Protein AF-A0A8B3TJK9-F1 (afdb_monomer_lite)

InterPro domains:
  IPR001387 Cro/C1-type, helix-turn-helix domain [PS50943] (2-26)

Sequence (69 aa):
MNGLSVPSPDKISTLSNLLNVSTDWLRYGIDENDRMANLSELDDIFISMFLNLTNEQKKIIVDVMRNFK

Radius of gyration: 18.08 Å; chains: 1; bounding box: 25×31×49 Å

pLDDT: mean 83.0, std 12.92, range [43.31, 96.69]

Organism: Avibacterium paragallinarum (NCBI:txid728)

Foldseek 3Di:
DPPPDDDDPVVLVVVCVVVVADSCCVRPVDHPVNVVVPDDPVNVVVCVVLVPDDPVVNVVVVVVVVVVD

Secondary structure (DSSP, 8-state):
-----PPPHHHHHHHHHHHT--HHHHHH---HHHHHHT--HHHHHHHHHHHTS-HHHHHHHHHHHHHT-

Structure (mmCIF, N/CA/C/O backbone):
data_AF-A0A8B3TJK9-F1
#
_entry.id   AF-A0A8B3TJK9-F1
#
loop_
_atom_site.group_PDB
_atom_site.id
_atom_site.type_symbol
_atom_site.label_atom_id
_atom_site.label_alt_id
_atom_site.label_comp_id
_atom_site.label_asym_id
_atom_site.label_entity_id
_atom_site.label_seq_id
_atom_site.pdbx_PDB_ins_code
_atom_site.Cartn_x
_atom_site.Cartn_y
_atom_site.Cartn_z
_atom_site.occupancy
_atom_site.B_iso_or_equiv
_atom_site.auth_seq_id
_atom_site.auth_comp_id
_atom_site.auth_asym_id
_atom_site.auth_atom_id
_atom_site.pdbx_PDB_model_num
ATOM 1 N N . MET A 1 1 ? 10.869 0.572 -34.056 1.00 43.31 1 MET A N 1
ATOM 2 C CA . MET A 1 1 ? 9.826 -0.350 -33.552 1.00 43.31 1 MET A CA 1
ATOM 3 C C . MET A 1 1 ? 8.992 0.430 -32.555 1.00 43.31 1 MET A C 1
ATOM 5 O O . MET A 1 1 ? 9.549 0.932 -31.593 1.00 43.31 1 MET A O 1
ATOM 9 N N . ASN A 1 2 ? 7.707 0.632 -32.841 1.00 52.09 2 ASN A N 1
ATOM 10 C CA . ASN A 1 2 ? 6.998 1.844 -32.409 1.00 52.09 2 ASN 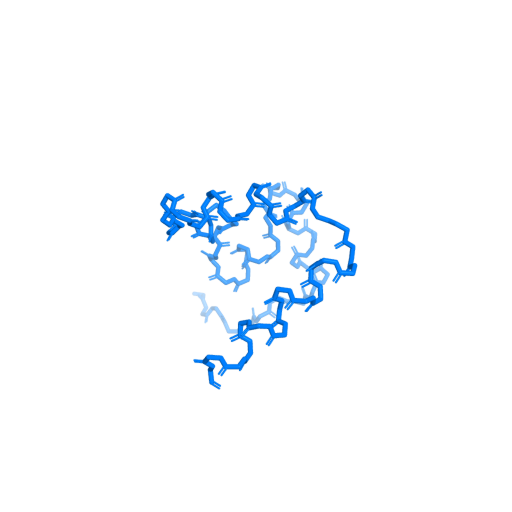A CA 1
ATOM 11 C C . ASN A 1 2 ? 6.176 1.707 -31.115 1.00 52.09 2 ASN A C 1
ATOM 13 O O . ASN A 1 2 ? 5.281 2.509 -30.918 1.00 52.09 2 ASN A O 1
ATOM 17 N N . GLY A 1 3 ? 6.416 0.714 -30.248 1.00 60.53 3 GLY A N 1
ATOM 18 C CA . GLY A 1 3 ? 5.743 0.643 -28.933 1.00 60.53 3 GLY A CA 1
ATOM 19 C C . GLY A 1 3 ? 4.201 0.651 -28.962 1.00 60.53 3 GLY A C 1
ATOM 20 O O . GLY A 1 3 ? 3.573 0.902 -27.943 1.00 60.53 3 GLY A O 1
ATOM 21 N N . LEU A 1 4 ? 3.580 0.386 -30.119 1.00 66.19 4 LEU A N 1
ATOM 22 C CA . LEU A 1 4 ? 2.147 0.609 -30.366 1.00 66.19 4 LEU A CA 1
ATOM 23 C C . LEU A 1 4 ? 1.235 -0.469 -29.756 1.00 66.19 4 LEU A C 1
ATOM 25 O O . LEU A 1 4 ? 0.016 -0.348 -29.832 1.00 66.19 4 LEU A O 1
ATOM 29 N N . SER A 1 5 ? 1.792 -1.530 -29.170 1.00 74.50 5 SER A N 1
ATOM 30 C CA . SER A 1 5 ? 1.020 -2.642 -28.614 1.00 74.50 5 SER A CA 1
ATOM 31 C C . SER A 1 5 ? 1.302 -2.801 -27.126 1.00 74.50 5 SER A C 1
ATOM 33 O O . SER A 1 5 ? 2.374 -3.274 -26.746 1.00 74.50 5 SER A O 1
ATOM 35 N N . VAL A 1 6 ? 0.318 -2.458 -26.294 1.00 73.50 6 VAL A N 1
ATOM 36 C CA . VAL A 1 6 ? 0.321 -2.825 -24.873 1.00 73.50 6 VAL A CA 1
ATOM 37 C C . VAL A 1 6 ? 0.213 -4.354 -24.784 1.00 73.50 6 VAL A C 1
ATOM 39 O O . VAL A 1 6 ? -0.738 -4.918 -25.335 1.00 73.50 6 VAL A O 1
ATOM 42 N N . PRO A 1 7 ? 1.171 -5.055 -24.149 1.00 81.19 7 PRO A N 1
ATOM 43 C CA . PRO A 1 7 ? 1.100 -6.504 -24.005 1.00 81.19 7 PRO A CA 1
ATOM 44 C C . PRO A 1 7 ? -0.153 -6.926 -23.225 1.00 81.19 7 PRO A C 1
ATOM 46 O O . PRO A 1 7 ? -0.584 -6.234 -22.301 1.00 81.19 7 PRO A O 1
ATOM 49 N N . SER A 1 8 ? -0.736 -8.074 -23.581 1.00 86.88 8 SER A N 1
ATOM 50 C 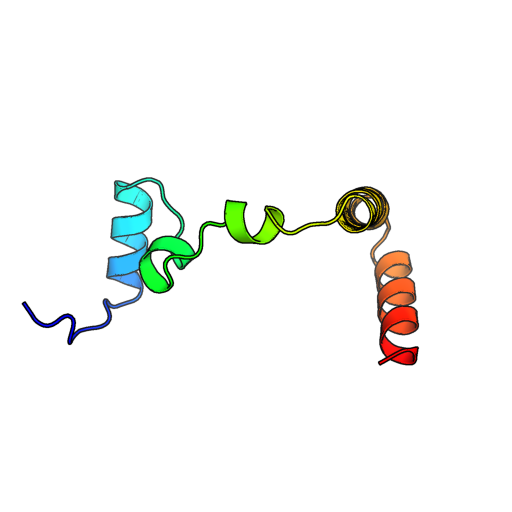CA . SER A 1 8 ? -1.840 -8.650 -22.808 1.00 86.88 8 SER A CA 1
ATOM 51 C C . SER A 1 8 ? -1.375 -9.033 -21.393 1.00 86.88 8 SER A C 1
ATOM 53 O O . SER A 1 8 ? -0.188 -9.319 -21.207 1.00 86.88 8 SER A O 1
ATOM 55 N N . PRO A 1 9 ? -2.283 -9.089 -20.399 1.00 86.44 9 PRO A N 1
ATOM 56 C CA . PRO A 1 9 ? -1.931 -9.425 -19.016 1.00 86.44 9 PRO A CA 1
ATOM 57 C C . PRO A 1 9 ? -1.108 -10.714 -18.883 1.00 86.44 9 PRO A C 1
ATOM 59 O O . PRO A 1 9 ? -0.095 -10.723 -18.189 1.00 86.44 9 PRO A O 1
ATOM 62 N N . ASP A 1 10 ? -1.460 -11.759 -19.636 1.00 89.25 10 ASP A N 1
ATOM 63 C CA . ASP A 1 10 ? -0.751 -13.048 -19.620 1.00 89.25 10 ASP A CA 1
ATOM 64 C C . ASP A 1 10 ? 0.708 -12.925 -20.078 1.00 89.25 10 ASP A C 1
ATOM 66 O O . ASP A 1 10 ? 1.608 -13.566 -19.530 1.00 89.25 10 ASP A O 1
ATOM 70 N N . LYS A 1 11 ? 0.967 -12.054 -21.063 1.00 90.06 11 LYS A N 1
ATOM 71 C CA . LYS A 1 11 ? 2.323 -11.784 -21.551 1.00 90.06 11 LYS A CA 1
ATOM 72 C C . LYS A 1 11 ? 3.133 -11.027 -20.505 1.00 90.06 11 LYS A C 1
ATOM 74 O O . LYS A 1 11 ? 4.289 -11.374 -20.290 1.00 90.06 11 LYS A O 1
ATOM 79 N N . ILE A 1 12 ? 2.528 -10.042 -19.834 1.00 90.06 12 ILE A N 1
ATOM 80 C CA . ILE A 1 12 ? 3.179 -9.293 -18.745 1.00 90.06 12 ILE A CA 1
ATOM 81 C C . ILE A 1 12 ? 3.513 -10.230 -17.579 1.00 90.06 12 ILE A C 1
ATOM 83 O O . ILE A 1 12 ? 4.632 -10.199 -17.080 1.00 90.06 12 ILE A O 1
ATOM 87 N N . SER A 1 13 ? 2.583 -11.104 -17.184 1.00 89.44 13 SER A N 1
ATOM 88 C CA . SER A 1 13 ? 2.795 -12.074 -16.103 1.00 89.44 13 SER A CA 1
ATOM 89 C C . SER A 1 13 ? 3.908 -13.073 -16.428 1.00 89.44 13 SER A C 1
ATOM 91 O O . SER A 1 13 ? 4.797 -13.301 -15.610 1.00 89.44 13 SER A O 1
ATOM 93 N N . THR A 1 14 ? 3.918 -13.612 -17.650 1.00 91.88 14 THR A N 1
ATOM 94 C CA . THR A 1 14 ? 4.983 -14.521 -18.099 1.00 91.88 14 THR A CA 1
ATOM 95 C C . THR A 1 14 ? 6.353 -13.844 -18.033 1.00 91.88 14 THR A C 1
ATOM 97 O O . THR A 1 14 ? 7.319 -14.436 -17.555 1.00 91.88 14 THR A O 1
ATOM 100 N N . LEU A 1 15 ? 6.437 -12.589 -18.481 1.00 91.12 15 LEU A N 1
ATOM 101 C CA . LEU A 1 15 ? 7.686 -11.833 -18.490 1.00 91.12 15 LEU A CA 1
ATOM 102 C C . LEU A 1 15 ? 8.142 -11.445 -17.076 1.00 91.12 15 LEU A C 1
ATOM 104 O O . LEU A 1 15 ? 9.333 -11.498 -16.789 1.00 91.12 15 LEU A O 1
ATOM 108 N N . SER A 1 16 ? 7.197 -11.109 -16.196 1.00 91.38 16 SER A N 1
ATOM 109 C CA . SER A 1 16 ? 7.440 -10.816 -14.779 1.00 91.38 16 SER A CA 1
ATOM 110 C C . SER A 1 16 ? 8.110 -11.998 -14.082 1.00 91.38 16 SER A C 1
ATOM 112 O O . SER A 1 16 ? 9.153 -11.825 -13.455 1.00 91.38 16 SER A O 1
ATOM 114 N N . ASN A 1 17 ? 7.590 -13.210 -14.293 1.00 91.12 17 ASN A N 1
ATOM 115 C CA . ASN A 1 17 ? 8.182 -14.429 -13.745 1.00 91.12 17 ASN A CA 1
ATOM 116 C C . ASN A 1 17 ? 9.567 -14.727 -14.339 1.00 91.12 17 ASN A C 1
ATOM 118 O O . ASN A 1 17 ? 10.470 -15.135 -13.617 1.00 91.12 17 ASN A O 1
ATOM 122 N N . LEU A 1 18 ? 9.744 -14.525 -15.650 1.00 93.75 18 LEU A N 1
ATOM 123 C CA . LEU A 1 18 ? 11.007 -14.811 -16.337 1.00 93.75 18 LEU A CA 1
ATOM 124 C C . LEU A 1 18 ? 12.143 -13.878 -15.894 1.00 93.75 18 LEU A C 1
ATOM 126 O O . LEU A 1 18 ? 13.282 -14.314 -15.757 1.00 93.75 18 LEU A O 1
ATOM 130 N N . LEU A 1 19 ? 11.831 -12.594 -15.712 1.00 90.06 19 LEU A N 1
ATOM 131 C CA . LEU A 1 19 ? 12.799 -11.548 -15.378 1.00 90.06 19 LEU A CA 1
ATOM 132 C C . LEU A 1 19 ? 12.908 -11.290 -13.868 1.00 90.06 19 LEU A C 1
ATOM 134 O O . LEU A 1 19 ? 13.764 -10.514 -13.456 1.00 90.06 19 LEU A O 1
ATOM 138 N N . ASN A 1 20 ? 12.061 -11.934 -13.059 1.00 88.19 20 ASN A N 1
ATOM 139 C CA . ASN A 1 20 ? 11.959 -11.737 -11.613 1.00 88.19 20 ASN A CA 1
ATOM 140 C C . ASN A 1 20 ? 11.772 -10.257 -11.215 1.00 88.19 20 ASN A C 1
ATOM 142 O O . ASN A 1 20 ? 12.437 -9.746 -10.317 1.00 88.19 20 ASN A O 1
ATOM 146 N N . VAL A 1 21 ? 10.868 -9.567 -11.912 1.00 86.81 21 VAL A N 1
ATOM 147 C CA . VAL A 1 21 ? 10.483 -8.165 -11.660 1.00 86.81 21 VAL A CA 1
ATOM 148 C C . VAL A 1 21 ? 8.967 -8.057 -11.532 1.00 86.81 21 VAL A C 1
ATOM 150 O O . VAL A 1 21 ? 8.244 -8.914 -12.047 1.00 86.81 21 VAL A O 1
ATOM 153 N N . SER A 1 22 ? 8.454 -7.008 -10.885 1.00 87.31 22 SER A N 1
ATOM 154 C CA . SER A 1 22 ? 7.007 -6.842 -10.717 1.00 87.31 22 SER A CA 1
ATOM 155 C C . SER A 1 22 ? 6.302 -6.544 -12.048 1.00 87.31 22 SER A C 1
ATOM 157 O O . SER A 1 22 ? 6.848 -5.933 -12.974 1.00 87.31 22 SER A O 1
ATOM 159 N N . THR A 1 23 ? 5.045 -6.977 -12.152 1.00 88.12 23 THR A N 1
ATOM 160 C CA . THR A 1 23 ? 4.193 -6.650 -13.309 1.00 88.12 23 THR A CA 1
ATOM 161 C C . THR A 1 23 ? 3.954 -5.141 -13.435 1.00 88.12 23 THR A C 1
ATOM 163 O O . THR A 1 23 ? 3.872 -4.629 -14.552 1.00 88.12 23 THR A O 1
ATOM 166 N N . ASP A 1 24 ? 3.916 -4.427 -12.305 1.00 83.50 24 ASP A N 1
ATOM 167 C CA . ASP A 1 24 ? 3.813 -2.967 -12.235 1.00 83.50 24 ASP A CA 1
ATOM 168 C C . ASP A 1 24 ? 5.054 -2.282 -12.824 1.00 83.50 24 ASP A C 1
ATOM 170 O O . ASP A 1 24 ? 4.911 -1.337 -13.603 1.00 83.50 24 ASP A O 1
ATOM 174 N N . TRP A 1 25 ? 6.257 -2.793 -12.544 1.00 86.19 25 TRP A N 1
ATOM 175 C CA . TRP A 1 25 ? 7.495 -2.282 -13.135 1.00 86.19 25 TRP A CA 1
ATOM 176 C C . TRP A 1 25 ? 7.504 -2.459 -14.654 1.00 86.19 25 TRP A C 1
ATOM 178 O O . TRP A 1 25 ? 7.780 -1.521 -15.396 1.00 86.19 25 TRP A O 1
ATOM 188 N N . LEU A 1 26 ? 7.097 -3.632 -15.147 1.00 85.31 26 LEU A N 1
ATOM 189 C CA . LEU A 1 26 ? 7.020 -3.891 -16.590 1.00 85.31 26 LEU A CA 1
ATOM 190 C C . LEU A 1 26 ? 6.001 -3.011 -17.314 1.00 85.31 26 LEU A C 1
ATOM 192 O O . LEU A 1 26 ? 6.160 -2.728 -18.502 1.00 85.31 26 LEU A O 1
ATOM 196 N N . ARG A 1 27 ? 4.927 -2.618 -16.625 1.00 82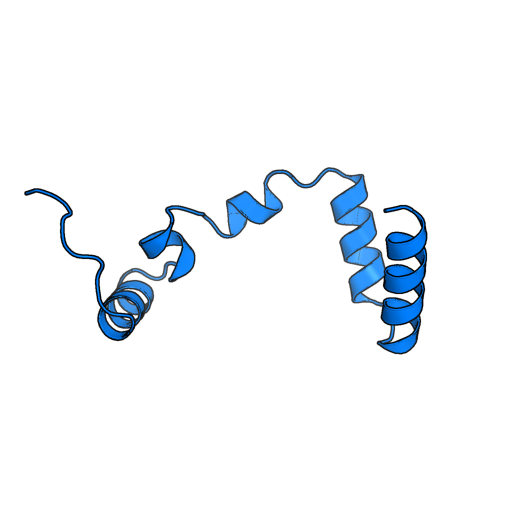.88 27 ARG A N 1
ATOM 197 C CA . ARG A 1 27 ? 3.815 -1.885 -17.232 1.00 82.88 27 ARG A CA 1
ATOM 198 C C . ARG A 1 27 ? 3.961 -0.374 -17.118 1.00 82.88 27 ARG A C 1
ATOM 200 O O . ARG A 1 27 ? 3.535 0.339 -18.024 1.00 82.88 27 ARG A O 1
ATOM 207 N N . TYR A 1 28 ? 4.534 0.097 -16.018 1.00 82.00 28 TYR A N 1
ATOM 208 C CA . TYR A 1 28 ? 4.567 1.512 -15.660 1.00 82.00 28 TYR A CA 1
ATOM 209 C C . TYR A 1 28 ? 5.981 2.041 -15.405 1.00 82.00 28 TYR A C 1
ATOM 211 O O . TYR A 1 28 ? 6.137 3.240 -15.203 1.00 82.00 28 TYR A O 1
ATOM 219 N N . GLY A 1 29 ? 7.001 1.178 -15.400 1.00 75.69 29 GLY A N 1
ATOM 220 C CA . GLY A 1 29 ? 8.364 1.551 -15.014 1.00 75.69 29 GLY A CA 1
ATOM 221 C C . GLY A 1 29 ? 8.490 1.934 -13.539 1.00 75.69 29 GLY A C 1
ATOM 222 O O . GLY A 1 29 ? 9.464 2.577 -13.173 1.00 75.69 29 GLY A O 1
ATOM 223 N N . ILE A 1 30 ? 7.498 1.589 -12.710 1.00 74.19 30 ILE A N 1
ATOM 224 C CA . ILE A 1 30 ? 7.478 1.908 -11.281 1.00 74.19 30 ILE A CA 1
ATOM 225 C C . ILE A 1 30 ? 8.161 0.764 -10.543 1.00 74.19 30 ILE A C 1
ATOM 227 O O . ILE A 1 30 ? 7.633 -0.349 -10.518 1.00 74.19 30 ILE A O 1
ATOM 231 N N . ASP A 1 31 ? 9.319 1.029 -9.946 1.00 70.25 31 ASP A N 1
ATOM 232 C CA . ASP A 1 31 ? 9.903 0.096 -8.989 1.00 70.25 31 ASP A CA 1
ATOM 233 C C . ASP A 1 31 ? 9.028 0.075 -7.725 1.00 70.25 31 ASP A C 1
ATOM 235 O O . ASP A 1 31 ? 8.559 1.111 -7.247 1.00 70.25 31 ASP A O 1
ATOM 239 N N . GLU A 1 32 ? 8.766 -1.106 -7.171 1.00 63.25 32 GLU A N 1
ATOM 240 C CA . GLU A 1 32 ? 8.088 -1.193 -5.874 1.00 63.25 32 GLU A CA 1
ATOM 241 C C . GLU A 1 32 ? 8.927 -0.518 -4.781 1.00 63.25 32 GLU A C 1
ATOM 243 O O . GLU A 1 32 ? 8.370 0.098 -3.871 1.00 63.25 32 GLU A O 1
ATOM 248 N N . ASN A 1 33 ? 10.253 -0.525 -4.942 1.00 60.16 33 ASN A N 1
ATOM 249 C CA . ASN A 1 33 ? 11.173 0.224 -4.100 1.00 60.16 33 ASN A CA 1
ATOM 250 C C . ASN A 1 33 ? 10.996 1.743 -4.258 1.00 60.16 33 ASN A C 1
ATOM 252 O O . ASN A 1 33 ? 11.123 2.452 -3.266 1.00 60.16 33 ASN A O 1
ATOM 256 N N . ASP A 1 34 ? 10.613 2.257 -5.435 1.00 62.28 34 ASP A N 1
ATOM 257 C CA . ASP A 1 34 ? 10.357 3.696 -5.641 1.00 62.28 34 ASP A CA 1
ATOM 258 C C . ASP A 1 34 ? 9.110 4.185 -4.891 1.00 62.28 34 ASP A C 1
ATOM 260 O O . ASP A 1 34 ? 9.039 5.346 -4.476 1.00 62.28 34 ASP A O 1
ATOM 264 N N . ARG A 1 35 ? 8.121 3.305 -4.669 1.00 58.44 35 ARG A N 1
ATOM 265 C CA . ARG A 1 35 ? 6.938 3.643 -3.858 1.00 58.44 35 ARG A CA 1
ATOM 266 C C . ARG A 1 35 ? 7.294 3.864 -2.388 1.00 58.44 35 ARG A C 1
ATOM 268 O O . ARG A 1 35 ? 6.609 4.638 -1.726 1.00 58.44 35 ARG A O 1
ATOM 275 N N . MET A 1 36 ? 8.350 3.213 -1.897 1.00 58.88 36 MET A N 1
ATOM 276 C CA . MET A 1 36 ? 8.877 3.413 -0.544 1.00 58.88 36 MET A CA 1
ATOM 277 C C . MET A 1 36 ? 10.059 4.394 -0.494 1.00 58.88 36 MET A C 1
ATOM 279 O O . MET A 1 36 ? 10.349 4.936 0.565 1.00 58.88 36 MET A O 1
ATOM 283 N N . ALA A 1 37 ? 10.703 4.691 -1.627 1.00 58.00 37 ALA A N 1
ATOM 284 C CA . ALA A 1 37 ? 11.878 5.565 -1.701 1.00 58.00 37 ALA A CA 1
ATOM 285 C C . ALA A 1 37 ? 11.600 7.035 -1.340 1.00 58.00 37 ALA A C 1
ATOM 287 O O . ALA A 1 37 ? 12.536 7.781 -1.069 1.00 58.00 37 ALA A O 1
ATOM 288 N N . ASN A 1 38 ? 10.330 7.453 -1.330 1.00 62.47 38 ASN A N 1
ATOM 289 C CA . ASN A 1 38 ? 9.915 8.814 -0.975 1.00 62.47 38 ASN A CA 1
ATOM 290 C C . ASN A 1 38 ? 9.205 8.902 0.384 1.00 62.47 38 ASN A C 1
ATOM 292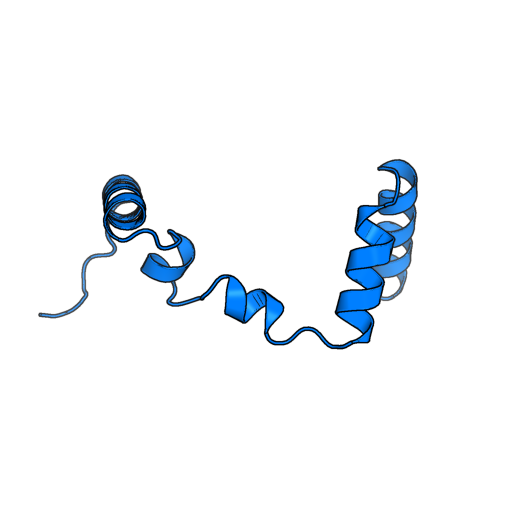 O O . ASN A 1 38 ? 8.564 9.915 0.667 1.00 62.47 38 ASN A O 1
ATOM 296 N N . LEU A 1 39 ? 9.270 7.850 1.203 1.00 75.62 39 LEU A N 1
ATOM 297 C CA . LEU A 1 39 ? 8.719 7.891 2.552 1.00 75.62 39 LEU A CA 1
ATOM 298 C C . LEU A 1 39 ? 9.608 8.772 3.429 1.00 75.62 39 LEU A C 1
ATOM 300 O O . LEU A 1 39 ? 10.831 8.637 3.460 1.00 75.62 39 LEU A O 1
ATOM 304 N N . SER A 1 40 ? 8.982 9.719 4.117 1.00 83.81 40 SER A N 1
ATOM 305 C CA . SER A 1 40 ? 9.640 10.455 5.185 1.00 83.81 40 SER A CA 1
ATOM 306 C C . SER A 1 40 ? 9.830 9.550 6.403 1.00 83.81 40 SER A C 1
ATOM 308 O O . SER A 1 40 ? 9.127 8.557 6.579 1.00 83.81 40 SER A O 1
ATOM 310 N N . GLU A 1 41 ? 10.724 9.937 7.310 1.00 86.06 41 GLU A N 1
ATOM 311 C CA . GLU A 1 41 ? 10.916 9.233 8.586 1.00 86.06 41 GLU A CA 1
ATOM 312 C C . GLU A 1 41 ? 9.598 9.091 9.379 1.00 86.06 41 GLU A C 1
ATOM 314 O O . GLU A 1 41 ? 9.360 8.083 10.044 1.00 86.06 41 GLU A O 1
ATOM 319 N N . LEU A 1 42 ? 8.694 10.073 9.262 1.00 86.75 42 LEU A N 1
ATOM 320 C CA . LEU A 1 42 ? 7.363 10.005 9.869 1.00 86.75 42 LEU A CA 1
ATOM 321 C C . LEU A 1 42 ? 6.472 8.945 9.220 1.00 86.75 42 LEU A C 1
ATOM 323 O O . LEU A 1 42 ? 5.675 8.323 9.923 1.00 86.75 42 LEU A O 1
ATOM 327 N N . ASP A 1 43 ? 6.607 8.723 7.914 1.00 87.62 43 ASP A N 1
ATOM 328 C CA . ASP A 1 43 ? 5.850 7.693 7.208 1.00 87.62 43 ASP A CA 1
ATOM 329 C C . ASP A 1 43 ? 6.309 6.296 7.638 1.00 87.62 43 ASP A C 1
ATOM 331 O O . ASP A 1 43 ? 5.469 5.441 7.915 1.00 87.62 43 ASP A O 1
ATOM 335 N N . ASP A 1 44 ? 7.616 6.078 7.802 1.00 84.94 44 ASP A N 1
ATOM 336 C CA . ASP A 1 44 ? 8.162 4.810 8.301 1.00 84.94 44 ASP A CA 1
ATOM 337 C C . ASP A 1 44 ? 7.709 4.512 9.736 1.00 84.94 44 ASP A C 1
ATOM 339 O O . ASP A 1 44 ? 7.248 3.404 10.046 1.00 84.94 44 ASP A O 1
ATOM 343 N N . ILE A 1 45 ? 7.768 5.518 10.618 1.00 88.44 45 ILE A N 1
ATOM 344 C CA . ILE A 1 45 ? 7.252 5.405 11.987 1.00 88.44 45 ILE A CA 1
ATOM 345 C C . ILE A 1 45 ? 5.758 5.075 11.945 1.00 88.44 45 ILE A C 1
ATOM 347 O O . ILE A 1 45 ? 5.321 4.126 12.602 1.00 88.44 45 ILE A O 1
ATOM 351 N N . PHE A 1 46 ? 4.978 5.797 11.140 1.00 90.06 46 PHE A N 1
ATOM 352 C CA . PHE A 1 46 ? 3.546 5.557 11.021 1.00 90.06 46 PHE A CA 1
ATOM 353 C C . PHE A 1 46 ? 3.240 4.145 10.510 1.00 90.06 46 PHE A C 1
ATOM 355 O O . PHE A 1 46 ? 2.410 3.460 11.104 1.00 90.06 46 PHE A O 1
ATOM 362 N N . ILE A 1 47 ? 3.928 3.673 9.467 1.00 89.31 47 ILE A N 1
ATOM 363 C CA . ILE A 1 47 ? 3.757 2.324 8.914 1.00 89.31 47 ILE A CA 1
ATOM 364 C C . ILE A 1 47 ? 4.063 1.273 9.983 1.00 89.31 47 ILE A C 1
ATOM 366 O O . ILE A 1 47 ? 3.252 0.368 10.200 1.00 89.31 47 ILE A O 1
ATOM 370 N N . SER A 1 48 ? 5.183 1.411 10.699 1.00 89.38 48 SER A N 1
ATOM 371 C CA . SER A 1 48 ? 5.567 0.467 11.756 1.00 89.38 48 SER A CA 1
ATOM 372 C C . SER A 1 48 ? 4.522 0.390 12.878 1.00 89.38 48 SER A C 1
ATOM 374 O O . SER A 1 48 ? 4.178 -0.698 13.345 1.00 89.38 48 SER A O 1
ATOM 376 N N . MET A 1 49 ? 3.943 1.529 13.268 1.00 91.44 49 MET A N 1
ATOM 377 C CA . MET A 1 49 ? 2.883 1.583 14.271 1.00 91.44 49 MET A CA 1
ATOM 378 C C . MET A 1 49 ? 1.577 1.002 13.729 1.00 91.44 49 MET A C 1
ATOM 380 O O . MET A 1 49 ? 0.939 0.193 14.399 1.00 91.44 49 MET A O 1
ATOM 384 N N . PHE A 1 50 ? 1.195 1.372 12.507 1.00 93.50 50 PHE A N 1
ATOM 385 C CA . PHE A 1 50 ? -0.071 0.991 11.893 1.00 93.50 50 PHE A CA 1
ATOM 386 C C . PHE A 1 50 ? -0.153 -0.511 11.609 1.00 93.50 50 PHE A C 1
ATOM 388 O O . PHE A 1 50 ? -1.212 -1.113 11.796 1.00 93.50 50 PHE A O 1
ATOM 395 N N . LEU A 1 51 ? 0.951 -1.150 11.204 1.00 91.44 51 LEU A N 1
ATOM 396 C CA . LEU A 1 51 ? 0.993 -2.592 10.938 1.00 91.44 51 LEU A CA 1
ATOM 397 C C . LEU A 1 51 ? 0.629 -3.431 12.171 1.00 91.44 51 LEU A C 1
ATOM 399 O O . LEU A 1 51 ? -0.071 -4.435 12.023 1.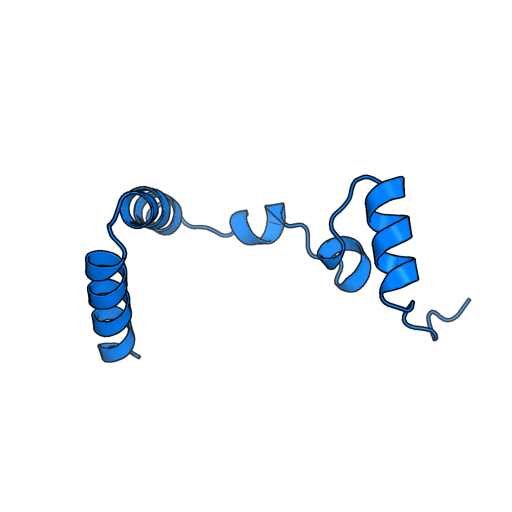00 91.44 51 LEU A O 1
ATOM 403 N N . ASN A 1 52 ? 1.010 -2.973 13.365 1.00 93.62 52 ASN A N 1
ATOM 404 C CA . ASN A 1 52 ? 0.786 -3.661 14.640 1.00 93.62 52 ASN A CA 1
ATOM 405 C C . ASN A 1 52 ? -0.633 -3.494 15.217 1.00 93.62 52 ASN A C 1
ATOM 407 O O . ASN A 1 52 ? -0.949 -4.063 16.261 1.00 93.62 52 ASN A O 1
ATOM 411 N N . LEU A 1 53 ? -1.501 -2.725 14.557 1.00 94.06 53 LEU A N 1
ATOM 412 C CA . LEU A 1 53 ? -2.857 -2.461 15.032 1.00 94.06 53 LEU A CA 1
ATOM 413 C C . LEU A 1 53 ? -3.857 -3.537 14.606 1.00 94.06 53 LEU A C 1
ATOM 415 O O . LEU A 1 53 ? -3.763 -4.131 13.525 1.00 94.06 53 LEU A O 1
ATOM 419 N N . THR A 1 54 ? -4.897 -3.709 15.422 1.00 96.69 54 THR A N 1
ATOM 420 C CA . THR A 1 54 ? -6.066 -4.512 15.055 1.00 96.69 54 THR A CA 1
ATOM 421 C C . THR A 1 54 ? -6.868 -3.835 13.943 1.00 96.69 54 THR A C 1
ATOM 423 O O . THR A 1 54 ? -6.787 -2.625 13.720 1.00 96.69 54 THR A O 1
ATOM 426 N N . ASN A 1 55 ? -7.705 -4.607 13.248 1.00 93.75 55 ASN A N 1
ATOM 427 C CA . ASN A 1 55 ? -8.561 -4.059 12.194 1.00 93.75 55 ASN A CA 1
ATOM 428 C C . ASN A 1 55 ? -9.531 -2.982 12.708 1.00 93.75 55 ASN A C 1
ATOM 430 O O . ASN A 1 55 ? -9.857 -2.063 11.961 1.00 93.75 55 ASN A O 1
ATOM 434 N N . GLU A 1 56 ? -9.978 -3.060 13.964 1.00 95.94 56 GLU A N 1
ATOM 435 C CA . GLU A 1 56 ? -10.828 -2.020 14.556 1.00 95.94 56 GLU A CA 1
ATOM 436 C C . GLU A 1 56 ? -10.056 -0.721 14.797 1.00 95.94 56 GLU A C 1
ATOM 438 O O . GLU A 1 56 ? -10.522 0.353 14.425 1.00 95.94 56 GLU A O 1
ATOM 443 N N . GLN A 1 57 ? -8.835 -0.811 15.325 1.00 94.56 57 GLN A N 1
ATOM 444 C CA . GLN A 1 57 ? -7.966 0.350 15.537 1.00 94.56 57 GLN A CA 1
ATOM 445 C C . GLN A 1 57 ? -7.581 1.021 14.212 1.00 94.56 57 GLN A C 1
ATOM 447 O O . GLN A 1 57 ? -7.621 2.246 14.100 1.00 94.56 57 GLN A O 1
ATOM 452 N N . LYS A 1 58 ? -7.281 0.225 13.178 1.00 95.75 58 LYS A N 1
ATOM 453 C CA . LYS A 1 58 ? -7.005 0.729 11.824 1.00 95.75 58 LYS A CA 1
ATOM 454 C C . LYS A 1 58 ? -8.187 1.520 11.262 1.00 95.75 58 LYS A C 1
ATOM 456 O O . LYS A 1 58 ? -7.976 2.591 10.701 1.00 95.75 58 LYS A O 1
ATOM 461 N N . LYS A 1 59 ? -9.422 1.030 11.444 1.00 95.50 59 LYS A N 1
ATOM 462 C CA . LYS A 1 59 ? -10.641 1.737 11.009 1.00 95.50 59 LYS A CA 1
ATOM 463 C C . LYS A 1 59 ? -10.767 3.108 11.667 1.00 95.50 59 LYS A C 1
ATOM 465 O O . LYS A 1 59 ? -10.980 4.084 10.959 1.00 95.50 59 LYS A O 1
ATOM 470 N N . ILE A 1 60 ? -10.558 3.184 12.982 1.00 95.50 60 ILE A N 1
ATOM 471 C CA . ILE A 1 60 ? -10.625 4.451 13.723 1.00 95.50 60 ILE A CA 1
ATOM 472 C C . ILE A 1 60 ? -9.613 5.458 13.165 1.00 95.50 60 ILE A C 1
ATOM 474 O O . ILE A 1 60 ? -9.976 6.597 12.891 1.00 95.50 60 ILE A O 1
ATOM 478 N N . ILE A 1 61 ? -8.360 5.045 12.949 1.00 93.12 61 ILE A N 1
ATOM 479 C CA . ILE A 1 61 ? -7.323 5.935 12.402 1.00 93.12 61 ILE A CA 1
ATOM 480 C C . ILE A 1 61 ? -7.693 6.426 11.000 1.00 93.12 61 ILE A C 1
ATOM 482 O O . ILE A 1 61 ? -7.564 7.615 10.715 1.00 93.12 61 ILE A O 1
ATOM 486 N N . VAL A 1 62 ? -8.186 5.537 10.134 1.00 93.25 62 VAL A N 1
ATOM 487 C CA . VAL A 1 62 ? -8.634 5.910 8.784 1.00 93.25 62 VAL A CA 1
ATOM 488 C C . VAL A 1 62 ? -9.788 6.912 8.842 1.00 93.25 62 VAL A C 1
ATOM 490 O O . VAL A 1 62 ? -9.786 7.883 8.087 1.00 93.25 62 VAL A O 1
ATOM 493 N N . ASP A 1 63 ? -10.751 6.719 9.741 1.00 95.12 63 ASP A N 1
ATOM 494 C CA . ASP A 1 63 ? -11.870 7.649 9.909 1.00 95.12 63 ASP A CA 1
ATOM 495 C C . ASP A 1 63 ? -11.408 9.007 10.450 1.00 95.12 63 ASP A C 1
ATOM 497 O O . ASP A 1 63 ? -11.849 10.045 9.962 1.00 95.12 63 ASP A O 1
ATOM 501 N N . VAL A 1 64 ? -10.456 9.030 11.388 1.00 94.00 64 VAL A N 1
ATOM 502 C CA . VAL A 1 64 ? -9.825 10.274 11.854 1.00 94.00 64 VAL A CA 1
ATOM 503 C C . VAL A 1 64 ? -9.148 11.003 10.693 1.00 94.00 64 VAL A C 1
ATOM 505 O O . VAL A 1 64 ? -9.420 12.181 10.490 1.00 94.00 64 VAL A O 1
ATOM 508 N N . MET A 1 65 ? -8.337 10.315 9.884 1.00 91.94 65 MET A N 1
ATOM 509 C CA . MET A 1 65 ? -7.670 10.911 8.718 1.00 91.94 65 MET A CA 1
ATOM 510 C C . MET A 1 65 ? -8.657 11.477 7.692 1.00 91.94 65 MET A C 1
ATOM 512 O O . MET A 1 65 ? -8.391 12.519 7.097 1.00 91.94 65 MET A O 1
ATOM 516 N N . ARG A 1 66 ? -9.809 10.823 7.500 1.00 91.81 66 ARG A N 1
ATOM 517 C CA . ARG A 1 66 ? -10.873 11.313 6.610 1.00 91.81 66 ARG A CA 1
ATOM 518 C C . ARG A 1 66 ? -11.483 12.630 7.074 1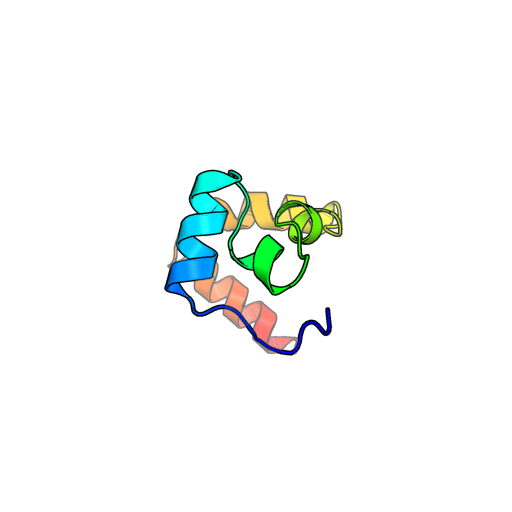.00 91.81 66 ARG A C 1
ATOM 520 O O . ARG A 1 66 ? -11.883 13.409 6.224 1.00 91.81 66 ARG A O 1
ATOM 527 N N . ASN A 1 67 ? -11.537 12.897 8.379 1.00 91.06 67 ASN A N 1
ATOM 528 C CA . ASN A 1 67 ? -12.096 14.150 8.899 1.00 91.06 67 ASN A CA 1
ATOM 529 C C . ASN A 1 67 ? -11.224 15.381 8.607 1.00 91.06 67 ASN A C 1
ATOM 531 O O . ASN A 1 67 ? -11.705 16.505 8.713 1.00 91.06 67 ASN A O 1
ATOM 535 N N . PHE A 1 68 ? -9.952 15.185 8.259 1.00 82.94 68 PHE A N 1
ATOM 536 C CA . PHE A 1 68 ? -9.025 16.271 7.938 1.00 82.94 68 PHE A CA 1
ATOM 537 C C . PHE A 1 68 ? -8.898 16.540 6.431 1.00 82.94 68 PHE A C 1
ATOM 539 O O . PHE A 1 68 ? -8.097 17.393 6.048 1.00 82.94 68 PHE A O 1
ATOM 546 N N . LYS A 1 69 ? -9.639 15.815 5.581 1.00 53.16 69 LYS A N 1
ATOM 547 C CA . LYS A 1 69 ? -9.525 15.878 4.121 1.00 53.16 69 LYS A CA 1
ATOM 548 C C . LYS A 1 69 ? -10.783 16.421 3.454 1.00 53.16 69 LYS A C 1
ATOM 550 O O . LYS A 1 69 ? -11.890 16.076 3.915 1.00 53.16 69 LYS A O 1
#